Protein AF-A0A2A4JGF2-F1 (afdb_monomer_lite)

Sequence (158 aa):
MVFYFTSNVVSPAVTLFMGADKHENEDLIKWGWPEDVWFHVDKVSSAHVYLRLAPAGQVAFHKDKDVRKVRVAKRSNEIVNRLNKTKKESFPDLRIERETRDRLEREDKKKLLREKKDKEKEEEKRKKEEAELRSYSTLMKAENMSTNYDGNDSDDFM

Organism: Heliothis virescens (NCBI:txid7102)

InterPro domains:
  IPR008532 NFACT, RNA-binding domain [PF05670] (1-58)
  IPR039730 Jlp2/Ccd25 [PTHR13049] (56-158)

Radius of gyration: 35.4 Å; chains: 1; bounding box: 73×43×110 Å

Secondary structure (DSSP, 8-state):
-EEEEEE-SSSS-EEEEEESSHHHHHHHHHH--TTEEEEE-TT-TT-EEEEE--TT-----SSGGG-------S--HHHHHHHHHT-EEE---HHHHHHHHHHHHHHHHHHHHHHHHHHHHHHHHHHHHHHHHHTTTTT--GGG--------------

Foldseek 3Di:
DKKWWWAPPDPPIKIKMFDPFPVVVVLCVVLPDLQKDWDDDPPDNTDIMIIHDDPPDRDHDPDPVVDDDDDDPDDDVVRVVNRVVRIDDDDDPSVVVVVVVVVVVVVVVVVVVVVVVVVVVVVVVVVVVVVCVVVCPVVPDPVPDDDPCPDPPDDDDD

pLDDT: mean 75.07, std 11.94, range [42.94, 93.25]

Structure (mmCIF, N/CA/C/O backbone):
data_AF-A0A2A4JGF2-F1
#
_entry.id   AF-A0A2A4JGF2-F1
#
loop_
_atom_site.group_PDB
_atom_site.id
_atom_site.type_symbol
_atom_site.label_atom_id
_atom_site.label_alt_id
_atom_site.label_comp_id
_atom_site.label_asym_id
_atom_site.label_entity_id
_atom_site.label_seq_id
_atom_site.pdbx_PDB_ins_code
_atom_site.Cartn_x
_atom_site.Cartn_y
_atom_site.Cartn_z
_atom_site.occupancy
_atom_site.B_iso_or_equiv
_atom_site.auth_seq_id
_atom_site.auth_comp_id
_atom_site.auth_asym_id
_atom_site.auth_atom_id
_atom_site.pdbx_PDB_model_num
ATOM 1 N N . MET A 1 1 ? -1.358 11.077 8.283 1.00 80.75 1 MET A N 1
ATOM 2 C CA . MET A 1 1 ? -0.834 10.323 9.443 1.00 80.75 1 MET A CA 1
ATOM 3 C C . MET A 1 1 ? -1.362 8.899 9.409 1.00 80.75 1 MET A C 1
ATOM 5 O O . MET A 1 1 ? -2.573 8.699 9.333 1.00 80.75 1 MET A O 1
ATOM 9 N N . VAL A 1 2 ? -0.457 7.924 9.504 1.00 84.25 2 VAL A N 1
ATOM 10 C CA . VAL A 1 2 ? -0.773 6.490 9.481 1.00 84.25 2 VAL A CA 1
ATOM 11 C C . VAL A 1 2 ? -0.297 5.851 10.784 1.00 84.25 2 VAL A C 1
ATOM 13 O O . VAL A 1 2 ? 0.829 6.076 11.235 1.00 84.25 2 VAL A O 1
ATOM 16 N N . PHE A 1 3 ? -1.162 5.053 11.399 1.00 86.75 3 PHE A N 1
ATOM 17 C CA . PHE A 1 3 ? -0.837 4.262 12.578 1.00 86.75 3 PHE A CA 1
ATOM 18 C C . PHE A 1 3 ? -0.455 2.850 12.158 1.00 86.75 3 PHE A C 1
ATOM 20 O O . PHE A 1 3 ? -1.211 2.204 11.440 1.00 86.75 3 PHE A O 1
ATOM 27 N N . TYR A 1 4 ? 0.677 2.362 12.651 1.00 88.50 4 TYR A N 1
ATOM 28 C CA . TYR A 1 4 ? 1.157 0.999 12.464 1.00 88.50 4 TYR A CA 1
ATOM 29 C C . TYR A 1 4 ? 1.065 0.232 13.780 1.00 88.50 4 TYR A C 1
ATOM 31 O O . TYR A 1 4 ? 1.367 0.764 14.845 1.00 88.50 4 TYR A O 1
ATOM 39 N N . PHE A 1 5 ? 0.692 -1.038 13.708 1.00 89.06 5 PHE A N 1
ATOM 40 C CA . PHE A 1 5 ? 0.633 -1.961 14.832 1.00 89.06 5 PHE A CA 1
ATOM 41 C C . PHE A 1 5 ? 1.277 -3.277 14.413 1.00 89.06 5 PHE A C 1
ATOM 43 O O . PHE A 1 5 ? 1.064 -3.754 13.300 1.00 89.06 5 PHE A O 1
ATOM 50 N N . THR A 1 6 ? 2.035 -3.903 15.305 1.00 87.06 6 THR A N 1
ATOM 51 C CA . THR A 1 6 ? 2.585 -5.243 15.064 1.00 87.06 6 THR A CA 1
ATOM 52 C C . THR A 1 6 ? 1.854 -6.272 15.916 1.00 87.06 6 THR A C 1
ATOM 54 O O . THR A 1 6 ? 1.630 -6.070 17.114 1.00 87.06 6 THR A O 1
ATOM 57 N N . SER A 1 7 ? 1.450 -7.376 15.286 1.00 85.19 7 SER A N 1
ATOM 58 C CA . SER A 1 7 ? 0.780 -8.500 15.933 1.00 85.19 7 SER A CA 1
ATOM 59 C C . SER A 1 7 ? 1.668 -9.738 15.902 1.00 85.19 7 SER A C 1
ATOM 61 O O . SER A 1 7 ? 1.951 -10.286 14.838 1.00 85.19 7 SER A O 1
ATOM 63 N N . ASN A 1 8 ? 2.043 -10.216 17.090 1.00 83.88 8 ASN A N 1
ATOM 64 C CA . ASN A 1 8 ? 2.824 -11.444 17.283 1.00 83.88 8 ASN A CA 1
ATOM 65 C C . ASN A 1 8 ? 1.931 -12.680 17.519 1.00 83.88 8 ASN A C 1
ATOM 67 O O . ASN A 1 8 ? 2.407 -13.698 18.007 1.00 83.88 8 ASN A O 1
ATOM 71 N N . VAL A 1 9 ? 0.618 -12.580 17.269 1.00 80.12 9 VAL A N 1
ATOM 72 C CA . VAL A 1 9 ? -0.333 -13.691 17.492 1.00 80.12 9 VAL A CA 1
ATOM 73 C C . VAL A 1 9 ? -0.150 -14.802 16.456 1.00 80.12 9 VAL A C 1
ATOM 75 O O . VAL A 1 9 ? -0.391 -15.968 16.752 1.00 80.12 9 VAL A O 1
ATOM 78 N N . VAL A 1 10 ? 0.280 -14.435 15.251 1.00 75.44 10 VAL A N 1
ATOM 79 C CA . VAL A 1 10 ? 0.555 -15.349 14.141 1.00 75.44 10 VAL A CA 1
ATOM 80 C C . VAL A 1 10 ? 2.055 -15.292 13.854 1.00 75.44 10 VAL A C 1
ATOM 82 O O . VAL A 1 10 ? 2.667 -14.234 14.000 1.00 75.44 10 VAL A O 1
ATOM 85 N N . SER A 1 11 ? 2.646 -16.431 13.491 1.00 76.00 11 SER A N 1
ATOM 86 C CA . SER A 1 11 ? 4.025 -16.515 13.005 1.00 76.00 11 SER A CA 1
ATOM 87 C C . SER A 1 11 ? 3.995 -16.761 11.494 1.00 76.00 11 SER A C 1
ATOM 89 O O . SER A 1 11 ? 3.358 -17.733 11.080 1.00 76.00 11 SER A O 1
ATOM 91 N N . PRO A 1 12 ? 4.646 -15.929 10.663 1.00 81.75 12 PRO A N 1
ATOM 92 C CA . PRO A 1 12 ? 5.431 -14.738 11.012 1.00 81.75 12 PRO A CA 1
ATOM 93 C C . PRO A 1 12 ? 4.566 -13.562 11.500 1.00 81.75 12 PRO A C 1
ATOM 95 O O . PRO A 1 12 ? 3.388 -13.464 11.158 1.00 81.75 12 PRO A O 1
ATOM 98 N N . ALA A 1 13 ? 5.165 -12.670 12.300 1.00 83.50 13 ALA A N 1
ATOM 99 C CA . ALA A 1 13 ? 4.476 -11.503 12.852 1.00 83.50 13 ALA A CA 1
ATOM 100 C C . ALA A 1 13 ? 3.900 -10.617 11.738 1.00 83.50 13 ALA A C 1
ATOM 102 O O . ALA A 1 13 ? 4.549 -10.355 10.725 1.00 83.50 13 ALA A O 1
ATOM 103 N N . VAL A 1 14 ? 2.677 -10.139 11.949 1.00 84.19 14 VAL A N 1
ATOM 104 C CA . VAL A 1 14 ? 1.900 -9.415 10.940 1.00 84.19 14 VAL A CA 1
ATOM 105 C C . VAL A 1 14 ? 1.864 -7.931 11.279 1.00 84.19 14 VAL A C 1
ATOM 107 O O . VAL A 1 14 ? 1.731 -7.559 12.450 1.00 84.19 14 VAL A O 1
ATOM 110 N N . THR A 1 15 ? 1.946 -7.078 10.256 1.00 86.12 15 THR A N 1
ATOM 111 C CA . THR A 1 15 ? 1.814 -5.625 10.423 1.00 86.12 15 THR A CA 1
ATOM 112 C C . THR A 1 15 ? 0.409 -5.184 10.037 1.00 86.12 15 THR A C 1
ATOM 114 O O . THR A 1 15 ? -0.077 -5.487 8.951 1.00 86.12 15 THR A O 1
ATOM 117 N N . LEU A 1 16 ? -0.243 -4.463 10.938 1.00 87.44 16 LEU A N 1
ATOM 118 C CA . LEU A 1 16 ? -1.541 -3.833 10.740 1.00 87.44 16 LEU A CA 1
ATOM 119 C C . LEU A 1 16 ? -1.319 -2.330 10.620 1.00 87.44 16 LEU A C 1
ATOM 121 O O . LEU A 1 16 ? -0.499 -1.775 11.349 1.00 87.44 16 LEU A O 1
ATOM 125 N N . PHE A 1 17 ? -2.050 -1.654 9.748 1.00 87.50 17 PHE A N 1
ATOM 126 C CA . PHE A 1 17 ? -1.974 -0.203 9.640 1.00 87.50 17 PHE A CA 1
ATOM 127 C C . PHE A 1 17 ? -3.332 0.419 9.331 1.00 87.50 17 PHE A C 1
ATOM 129 O O . PHE A 1 17 ? -4.222 -0.233 8.793 1.00 87.50 17 PHE A O 1
ATOM 136 N N . MET A 1 18 ? -3.517 1.678 9.716 1.00 86.50 18 MET A N 1
ATOM 137 C CA . MET A 1 18 ? -4.740 2.440 9.452 1.00 86.50 18 MET A CA 1
ATOM 138 C C . MET A 1 18 ? -4.429 3.926 9.298 1.00 86.50 18 MET A C 1
ATOM 140 O O . MET A 1 18 ? -3.547 4.450 9.983 1.00 86.50 18 MET A O 1
ATOM 144 N N . GLY A 1 19 ? -5.154 4.607 8.414 1.00 84.69 19 GLY A N 1
ATOM 145 C CA . GLY A 1 19 ? -5.089 6.058 8.292 1.00 84.69 19 GLY A CA 1
ATOM 146 C C . GLY A 1 19 ? -5.823 6.737 9.445 1.00 84.69 19 GLY A C 1
ATOM 147 O O . GLY A 1 19 ? -6.807 6.217 9.971 1.00 84.69 19 GLY A O 1
ATOM 148 N N . ALA A 1 20 ? -5.335 7.908 9.849 1.00 82.06 20 ALA A N 1
ATOM 149 C CA . ALA A 1 20 ? -5.989 8.720 10.872 1.00 82.06 20 ALA A CA 1
ATOM 150 C C . ALA A 1 20 ? -7.319 9.332 10.393 1.00 82.06 20 ALA A C 1
ATOM 152 O O . ALA A 1 20 ? -8.194 9.594 11.215 1.00 82.06 20 ALA A O 1
ATOM 153 N N . ASP A 1 21 ? -7.468 9.554 9.084 1.00 81.81 21 ASP A N 1
ATOM 154 C CA . ASP A 1 21 ? -8.652 10.157 8.469 1.00 81.81 21 ASP A CA 1
ATOM 155 C C . ASP A 1 21 ? -8.932 9.558 7.074 1.00 81.81 21 ASP A C 1
ATOM 157 O O . ASP A 1 21 ? -8.117 8.817 6.517 1.00 81.81 21 ASP A O 1
ATOM 161 N N . LYS A 1 22 ? -10.093 9.889 6.497 1.00 79.31 22 LYS A N 1
ATOM 162 C CA . LYS A 1 22 ? -10.548 9.451 5.173 1.00 79.31 22 LYS A CA 1
ATOM 163 C C . LYS A 1 22 ? -9.526 9.736 4.066 1.00 79.31 22 LYS A C 1
ATOM 165 O O . LYS A 1 22 ? -9.300 8.855 3.246 1.00 79.31 22 LYS A O 1
ATOM 170 N N . HIS A 1 23 ? -8.900 10.913 4.055 1.00 79.50 23 HIS A N 1
ATOM 171 C CA . HIS A 1 23 ? -7.917 11.292 3.028 1.00 79.50 23 HIS A CA 1
ATOM 172 C C . HIS A 1 23 ? -6.718 10.332 2.997 1.00 79.50 23 HIS A C 1
ATOM 174 O O . HIS A 1 23 ? -6.342 9.817 1.950 1.00 79.50 23 HIS A O 1
ATOM 180 N N . GLU A 1 24 ? -6.186 10.004 4.174 1.00 78.50 24 GLU A N 1
ATOM 181 C CA . GLU A 1 24 ? -5.085 9.048 4.324 1.00 78.50 24 GLU A CA 1
ATOM 182 C C . GLU A 1 24 ? -5.518 7.638 3.920 1.00 78.50 24 GLU A C 1
ATOM 184 O O . GLU A 1 24 ? -4.758 6.900 3.302 1.00 78.50 24 GLU A O 1
ATOM 189 N N . ASN A 1 25 ? -6.758 7.255 4.240 1.00 78.94 25 ASN A N 1
ATOM 190 C CA . ASN A 1 25 ? -7.304 5.968 3.821 1.00 78.94 25 ASN A CA 1
ATOM 191 C C . ASN A 1 25 ? -7.446 5.872 2.296 1.00 78.94 25 ASN A C 1
ATOM 193 O O . ASN A 1 25 ? -7.192 4.802 1.749 1.00 78.94 25 ASN A O 1
ATOM 197 N N . GLU A 1 26 ? -7.812 6.956 1.608 1.00 77.62 26 GLU A N 1
ATOM 198 C CA . GLU A 1 26 ? -7.852 7.002 0.141 1.00 77.62 26 GLU A CA 1
ATOM 199 C C . GLU A 1 26 ? -6.450 6.858 -0.466 1.00 77.62 26 GLU A C 1
ATOM 201 O O . GLU A 1 26 ? -6.269 6.082 -1.409 1.00 77.62 26 GLU A O 1
ATOM 206 N N . ASP A 1 27 ? -5.444 7.523 0.107 1.00 77.44 27 ASP A N 1
ATOM 207 C CA . ASP A 1 27 ? -4.051 7.362 -0.317 1.00 77.44 27 ASP A CA 1
ATOM 208 C C . ASP A 1 27 ? -3.531 5.940 -0.058 1.00 77.44 27 ASP A C 1
ATOM 210 O O . ASP A 1 27 ? -2.870 5.360 -0.921 1.00 77.44 27 ASP A O 1
ATOM 214 N N . LEU A 1 28 ? -3.885 5.321 1.071 1.00 78.19 28 LEU A N 1
ATOM 215 C CA . LEU A 1 28 ? -3.540 3.926 1.360 1.00 78.19 28 LEU A CA 1
ATOM 216 C C . LEU A 1 28 ? -4.196 2.941 0.383 1.00 78.19 28 LEU A C 1
ATOM 218 O O . LEU A 1 28 ? -3.576 1.940 0.043 1.00 78.19 28 LEU A O 1
ATOM 222 N N . ILE A 1 29 ? -5.406 3.216 -0.111 1.00 76.50 29 ILE A N 1
ATOM 223 C CA . ILE A 1 29 ? -6.050 2.391 -1.151 1.00 76.50 29 ILE A CA 1
ATOM 224 C C . ILE A 1 29 ? -5.357 2.597 -2.498 1.00 76.50 29 ILE A C 1
ATOM 226 O O . ILE A 1 29 ? -5.095 1.641 -3.225 1.00 76.50 29 ILE A O 1
ATOM 230 N N . LYS A 1 30 ? -5.045 3.848 -2.840 1.00 73.69 30 LYS A N 1
ATOM 231 C CA . LYS A 1 30 ? -4.440 4.207 -4.126 1.00 73.69 30 LYS A CA 1
ATOM 232 C C . LYS A 1 30 ? -3.012 3.686 -4.271 1.00 73.69 30 LYS A C 1
ATOM 234 O O . LYS A 1 30 ? -2.603 3.299 -5.370 1.00 73.69 30 LYS A O 1
ATOM 239 N N . TRP A 1 31 ? -2.253 3.717 -3.180 1.00 72.81 31 TRP A N 1
ATOM 240 C CA . TRP A 1 31 ? -0.830 3.377 -3.123 1.00 72.81 31 TRP A CA 1
ATOM 241 C C . TRP A 1 31 ? -0.550 2.059 -2.379 1.00 72.81 31 TRP A C 1
ATOM 243 O O . TRP A 1 31 ? 0.613 1.690 -2.206 1.00 72.81 31 TRP A O 1
ATOM 253 N N . GLY A 1 32 ? -1.599 1.351 -1.955 1.00 70.38 32 GLY A N 1
ATOM 254 C CA . GLY A 1 32 ? -1.522 0.060 -1.277 1.00 70.38 32 GLY A CA 1
ATOM 255 C C . GLY A 1 32 ? -0.966 -1.047 -2.165 1.00 70.38 32 GLY A C 1
ATOM 256 O O . GLY A 1 32 ? -0.981 -0.961 -3.396 1.00 70.38 32 GLY A O 1
ATOM 257 N N . TRP A 1 33 ? -0.442 -2.093 -1.532 1.00 70.00 33 TRP A N 1
ATOM 258 C CA . TRP A 1 33 ? 0.090 -3.244 -2.252 1.00 70.00 33 TRP A CA 1
ATOM 259 C C . TRP A 1 33 ? -1.054 -4.212 -2.570 1.00 70.00 33 TRP A C 1
ATOM 261 O O . TRP A 1 33 ? -1.972 -4.350 -1.762 1.00 70.00 33 TRP A O 1
ATOM 271 N N . PRO A 1 34 ? -1.004 -4.941 -3.699 1.00 68.62 34 PRO A N 1
ATOM 272 C CA . PRO A 1 34 ? -2.014 -5.957 -4.013 1.00 68.62 34 PRO A CA 1
ATOM 273 C C . PRO A 1 34 ? -2.043 -7.118 -3.000 1.00 68.62 34 PRO A C 1
ATOM 275 O O . PRO A 1 34 ? -2.998 -7.887 -2.975 1.00 68.62 34 PRO A O 1
ATOM 278 N N . GLU A 1 35 ? -0.999 -7.250 -2.179 1.00 71.31 35 GLU A N 1
ATOM 279 C CA . GLU A 1 35 ? -0.871 -8.240 -1.104 1.00 71.31 35 GLU A CA 1
ATOM 280 C C . GLU A 1 35 ? -1.570 -7.816 0.198 1.00 71.31 35 GLU A C 1
ATOM 282 O O . GLU A 1 35 ? -1.758 -8.641 1.094 1.00 71.31 35 GLU A O 1
ATOM 287 N N . ASP A 1 36 ? -1.944 -6.539 0.326 1.00 74.88 36 ASP A N 1
ATOM 288 C CA . ASP A 1 36 ? -2.530 -6.013 1.552 1.00 74.88 36 ASP A CA 1
ATOM 289 C C . ASP A 1 36 ? -4.010 -6.411 1.654 1.00 74.88 36 ASP A C 1
ATOM 291 O O . ASP A 1 36 ? -4.822 -6.157 0.761 1.00 74.88 36 ASP A O 1
ATOM 295 N N . VAL A 1 37 ? -4.387 -7.005 2.786 1.00 76.25 37 VAL A N 1
ATOM 296 C CA . VAL A 1 37 ? -5.785 -7.335 3.079 1.00 76.25 37 VAL A CA 1
ATOM 297 C C . VAL A 1 37 ? -6.449 -6.129 3.731 1.00 76.25 37 VAL A C 1
ATOM 299 O O . VAL A 1 37 ? -5.992 -5.639 4.765 1.00 76.25 37 VAL A O 1
ATOM 302 N N . TRP A 1 38 ? -7.550 -5.663 3.145 1.00 80.38 38 TRP A N 1
ATOM 303 C CA . TRP A 1 38 ? -8.314 -4.524 3.646 1.00 80.38 38 TRP A CA 1
ATOM 304 C C . TRP A 1 38 ? -9.565 -4.962 4.417 1.00 80.38 38 TRP A C 1
ATOM 306 O O . TRP A 1 38 ? -10.341 -5.806 3.969 1.00 80.38 38 TRP A O 1
ATOM 316 N N . PHE A 1 39 ? -9.773 -4.345 5.578 1.00 80.25 39 PHE A N 1
ATOM 317 C CA . PHE A 1 39 ? -10.918 -4.539 6.454 1.00 80.25 39 PHE A CA 1
ATOM 318 C C . PHE A 1 39 ? -11.657 -3.221 6.668 1.00 80.25 39 PHE A C 1
ATOM 320 O O . PHE A 1 39 ? -11.056 -2.160 6.851 1.00 80.25 39 PHE A O 1
ATOM 327 N N . HIS A 1 40 ? -12.982 -3.317 6.725 1.00 81.25 40 HIS A N 1
ATOM 328 C CA . HIS A 1 40 ? -13.874 -2.194 6.975 1.00 81.25 40 HIS A CA 1
ATOM 329 C C . HIS A 1 40 ? -14.978 -2.597 7.950 1.00 81.25 40 HIS A C 1
ATOM 331 O O . HIS A 1 40 ? -15.505 -3.713 7.892 1.00 81.25 40 HIS A O 1
ATOM 337 N N . VAL A 1 41 ? -15.342 -1.677 8.841 1.00 76.81 41 VAL A N 1
ATOM 338 C CA . VAL A 1 41 ? -16.470 -1.861 9.757 1.00 76.81 41 VAL A CA 1
ATOM 339 C C . VAL A 1 41 ? -17.766 -1.498 9.044 1.00 76.81 41 VAL A C 1
ATOM 341 O O . VAL A 1 41 ? -17.955 -0.362 8.626 1.00 76.81 41 VAL A O 1
ATOM 344 N N . ASP A 1 42 ? -18.691 -2.453 8.943 1.00 73.00 42 ASP A N 1
ATOM 345 C CA . ASP A 1 42 ? -20.002 -2.213 8.336 1.00 73.00 42 ASP A CA 1
ATOM 346 C C . ASP A 1 42 ? -20.696 -0.979 8.950 1.00 73.00 42 ASP A C 1
ATOM 348 O O . ASP A 1 42 ? -20.752 -0.828 10.173 1.00 73.00 42 ASP A O 1
ATOM 352 N N . LYS A 1 43 ? -21.236 -0.110 8.086 1.00 73.62 43 LYS A N 1
ATOM 353 C CA . LYS A 1 43 ? -21.955 1.134 8.432 1.00 73.62 43 LYS A CA 1
ATOM 354 C C . LYS A 1 43 ? -21.136 2.246 9.110 1.00 73.62 43 LYS A C 1
ATOM 356 O O . LYS A 1 43 ? -21.741 3.204 9.589 1.00 73.62 43 LYS A O 1
ATOM 361 N N . VAL A 1 44 ? -19.800 2.176 9.132 1.00 72.75 44 VAL A N 1
ATOM 362 C CA . VAL A 1 44 ? -18.941 3.257 9.658 1.00 72.75 44 VAL A CA 1
ATOM 363 C C . VAL A 1 44 ? -17.910 3.679 8.612 1.00 72.75 44 VAL A C 1
ATOM 365 O O . VAL A 1 44 ? -16.970 2.948 8.337 1.00 72.75 44 VAL A O 1
ATOM 368 N N . SER A 1 45 ? -18.046 4.892 8.074 1.00 65.44 45 SER A N 1
ATOM 369 C CA . SER A 1 45 ? -17.289 5.369 6.903 1.00 65.44 45 SER A CA 1
ATOM 370 C C . SER A 1 45 ? -15.800 5.665 7.126 1.00 65.44 45 SER A C 1
ATOM 372 O O . SER A 1 45 ? -15.100 5.950 6.161 1.00 65.44 45 SER A O 1
ATOM 374 N N . SER A 1 46 ? -15.311 5.680 8.369 1.00 64.00 46 SER A N 1
ATOM 375 C CA . SER A 1 46 ? -13.931 6.081 8.698 1.00 64.00 46 SER A CA 1
ATOM 376 C C . SER A 1 46 ? -13.055 4.944 9.229 1.00 64.00 46 SER A C 1
ATOM 378 O O . SER A 1 46 ? -11.841 5.102 9.335 1.00 64.00 46 SER A O 1
ATOM 380 N N . ALA A 1 47 ? -13.637 3.785 9.542 1.00 75.50 47 ALA A N 1
ATOM 381 C CA . ALA A 1 47 ? -12.925 2.690 10.193 1.00 75.50 47 ALA A CA 1
ATOM 382 C C . ALA A 1 47 ? -12.366 1.696 9.162 1.00 75.50 47 ALA A C 1
ATOM 384 O O . ALA A 1 47 ? -12.955 0.641 8.914 1.00 75.50 47 ALA A O 1
ATOM 385 N N . HIS A 1 48 ? -11.220 2.047 8.574 1.00 80.81 48 HIS A N 1
ATOM 386 C CA . HIS A 1 48 ? -10.463 1.196 7.653 1.00 80.81 48 HIS A CA 1
ATOM 387 C C . HIS A 1 48 ? -9.216 0.655 8.354 1.00 80.81 48 HIS A C 1
ATOM 389 O O . HIS A 1 48 ? -8.482 1.407 8.993 1.00 80.81 48 HIS A O 1
ATOM 395 N N . VAL A 1 49 ? -8.964 -0.646 8.226 1.00 83.69 49 VAL A N 1
ATOM 396 C CA . VAL A 1 49 ? -7.752 -1.292 8.742 1.00 83.69 49 VAL A CA 1
ATOM 397 C C . VAL A 1 49 ? -7.161 -2.152 7.642 1.00 83.69 49 VAL A C 1
ATOM 399 O O . VAL A 1 49 ? -7.875 -2.905 6.990 1.00 83.69 49 VAL A O 1
ATOM 402 N N . TYR A 1 50 ? -5.857 -2.061 7.451 1.00 83.88 50 TYR A N 1
ATOM 403 C CA . TYR A 1 50 ? -5.112 -2.829 6.469 1.00 83.88 50 TYR A CA 1
ATOM 404 C C . TYR A 1 50 ? -4.161 -3.783 7.178 1.00 83.88 50 TYR A C 1
ATOM 406 O O . TYR A 1 50 ? -3.653 -3.492 8.264 1.00 83.88 50 TYR A O 1
ATOM 414 N N . LEU A 1 51 ? -3.924 -4.932 6.564 1.00 83.56 51 LEU A N 1
ATOM 415 C CA . LEU A 1 51 ? -3.070 -5.984 7.083 1.00 83.56 51 LEU A CA 1
ATOM 416 C C . LEU A 1 51 ? -2.080 -6.382 5.996 1.00 83.56 51 LEU A C 1
ATOM 418 O O . LEU A 1 51 ? -2.482 -6.866 4.941 1.00 83.56 51 LEU A O 1
ATOM 422 N N . ARG A 1 52 ? -0.789 -6.205 6.280 1.00 80.12 52 ARG A N 1
ATOM 423 C CA . ARG A 1 52 ? 0.300 -6.646 5.412 1.00 80.12 52 ARG A CA 1
ATOM 424 C C . ARG A 1 52 ? 0.824 -7.989 5.889 1.00 80.12 52 ARG A C 1
ATOM 426 O O . ARG A 1 52 ? 1.364 -8.095 6.996 1.00 80.12 52 ARG A O 1
ATOM 433 N N . LEU A 1 53 ? 0.648 -9.003 5.050 1.00 74.50 53 LEU A N 1
ATOM 434 C CA . LEU A 1 53 ? 1.212 -10.332 5.259 1.00 74.50 53 LEU A CA 1
ATOM 435 C C . LEU A 1 53 ? 2.683 -10.347 4.822 1.00 74.50 53 LEU A C 1
ATOM 437 O O . LEU A 1 53 ? 3.086 -9.632 3.911 1.00 74.50 53 LEU A O 1
ATOM 441 N N . ALA A 1 54 ? 3.496 -11.155 5.497 1.00 67.50 54 ALA A N 1
ATOM 442 C CA . ALA A 1 54 ? 4.852 -11.463 5.048 1.00 67.50 54 ALA A CA 1
ATOM 443 C C . ALA A 1 54 ? 4.796 -12.286 3.736 1.00 67.50 54 ALA A C 1
ATOM 445 O O . ALA A 1 54 ? 3.792 -12.965 3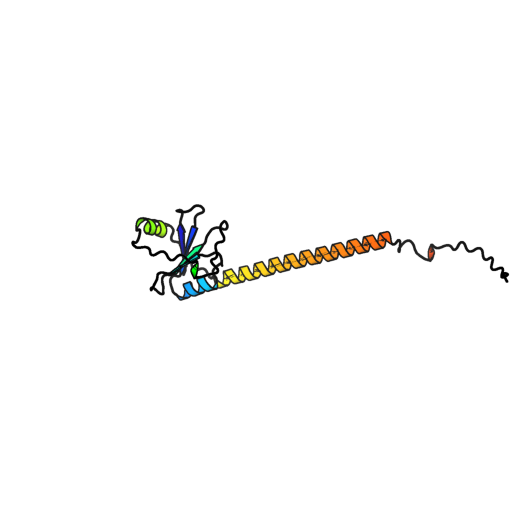.510 1.00 67.50 54 ALA A O 1
ATOM 446 N N . PRO A 1 55 ? 5.862 -12.307 2.909 1.00 61.78 55 PRO A N 1
ATOM 447 C CA . PRO A 1 55 ? 5.861 -12.828 1.526 1.00 61.78 55 PRO A CA 1
ATOM 448 C C . PRO A 1 55 ? 5.480 -14.313 1.329 1.00 61.78 55 PRO A C 1
ATOM 450 O O . PRO A 1 55 ? 5.479 -14.803 0.205 1.00 61.78 55 PRO A O 1
ATOM 453 N N . ALA A 1 56 ? 5.147 -15.055 2.388 1.00 50.88 56 ALA A N 1
ATOM 454 C CA . ALA A 1 56 ? 4.866 -16.489 2.350 1.00 50.88 56 ALA A CA 1
ATOM 455 C C . ALA A 1 56 ? 3.402 -16.870 2.029 1.00 50.88 56 ALA A C 1
ATOM 457 O O . ALA A 1 56 ? 3.033 -18.030 2.200 1.00 50.88 56 ALA A O 1
ATOM 458 N N . GLY A 1 57 ? 2.545 -15.955 1.568 1.00 50.62 57 GLY A N 1
ATOM 459 C CA . GLY A 1 57 ? 1.158 -16.323 1.264 1.00 50.62 57 GLY A CA 1
ATOM 460 C C . GLY A 1 57 ? 0.388 -15.277 0.480 1.00 5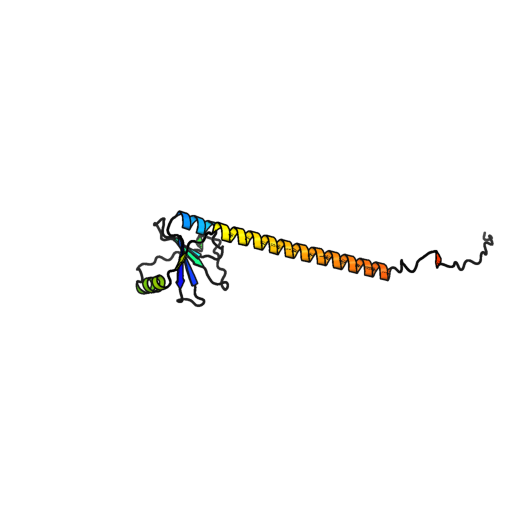0.62 57 GLY A C 1
ATOM 461 O O . GLY A 1 57 ? -0.372 -14.505 1.055 1.00 50.62 57 GLY A O 1
ATOM 462 N N . GLN A 1 58 ? 0.550 -15.290 -0.841 1.00 46.28 58 GLN A N 1
ATOM 463 C CA . GLN A 1 58 ? -0.322 -14.568 -1.760 1.00 46.28 58 GLN A CA 1
ATOM 464 C C . GLN A 1 58 ? -1.742 -15.151 -1.680 1.00 46.28 58 GLN A C 1
ATOM 466 O O . GLN A 1 58 ? -1.986 -16.278 -2.102 1.00 46.28 58 GLN A O 1
ATOM 471 N N . VAL A 1 59 ? -2.695 -14.377 -1.162 1.00 54.78 59 VAL A N 1
ATOM 472 C CA . VAL A 1 59 ? -4.132 -14.671 -1.266 1.00 54.78 59 VAL A CA 1
ATOM 473 C C . VAL A 1 59 ? -4.866 -13.383 -1.616 1.00 54.78 59 VAL A C 1
ATOM 475 O O . VAL A 1 59 ? -5.315 -12.643 -0.749 1.00 54.78 59 VAL A O 1
ATOM 478 N N . ALA A 1 60 ? -4.968 -13.114 -2.918 1.00 48.38 60 ALA A N 1
ATOM 479 C CA . ALA A 1 60 ? -5.834 -12.072 -3.455 1.00 48.38 60 ALA A CA 1
ATOM 480 C C . ALA A 1 60 ? -7.139 -12.715 -3.946 1.00 48.38 60 ALA A C 1
ATOM 482 O O . ALA A 1 60 ? -7.125 -13.602 -4.802 1.00 48.38 60 ALA A O 1
ATOM 483 N N . PHE A 1 61 ? -8.280 -12.273 -3.413 1.00 48.56 61 PHE A N 1
ATOM 484 C CA . PHE A 1 61 ? -9.593 -12.709 -3.887 1.00 48.56 61 PHE A CA 1
ATOM 485 C C . PHE A 1 61 ? -10.017 -11.825 -5.063 1.00 48.56 61 PHE A C 1
ATOM 487 O O . PHE A 1 61 ? -10.342 -10.657 -4.887 1.00 48.56 61 PHE A O 1
ATOM 494 N N . HIS A 1 62 ? -10.029 -12.381 -6.277 1.00 53.47 62 HIS A N 1
ATOM 495 C CA . HIS A 1 62 ? -10.516 -11.672 -7.469 1.00 53.47 62 HIS A CA 1
ATOM 496 C C . HIS A 1 62 ? -12.036 -11.398 -7.386 1.00 53.47 62 HIS A C 1
ATOM 498 O O . HIS A 1 62 ? -12.538 -10.439 -7.974 1.00 53.47 62 HIS A O 1
ATOM 504 N N . LYS A 1 63 ? -12.803 -12.232 -6.673 1.00 66.38 63 LYS A N 1
ATOM 505 C CA . LYS A 1 63 ? -14.266 -12.130 -6.589 1.00 66.38 63 LYS A CA 1
ATOM 506 C C . LYS A 1 63 ? -14.698 -11.683 -5.196 1.00 66.38 63 LYS A C 1
ATOM 508 O O . LYS A 1 63 ? -14.422 -12.363 -4.215 1.00 66.38 63 LYS A O 1
ATOM 513 N N . ASP A 1 64 ? -15.487 -10.610 -5.134 1.00 61.38 64 ASP A N 1
ATOM 514 C CA . ASP A 1 64 ? -16.055 -10.084 -3.879 1.00 61.38 64 ASP A CA 1
ATOM 515 C C . ASP A 1 64 ? -16.927 -11.118 -3.139 1.00 61.38 64 ASP A C 1
ATOM 517 O O . ASP A 1 64 ? -16.992 -11.144 -1.914 1.00 61.38 64 ASP A O 1
ATOM 521 N N . LYS A 1 65 ? -17.543 -12.050 -3.881 1.00 66.81 65 LYS A N 1
ATOM 522 C CA . LYS A 1 65 ? -18.343 -13.151 -3.317 1.00 66.81 65 LYS A CA 1
ATOM 523 C C . LYS A 1 65 ? -17.530 -14.132 -2.467 1.00 66.81 65 LYS A C 1
ATOM 525 O O . LYS A 1 65 ? -18.108 -14.782 -1.600 1.00 66.81 65 LYS A O 1
ATOM 530 N N . ASP A 1 66 ? -16.222 -14.218 -2.697 1.00 61.91 66 ASP A N 1
ATOM 531 C CA . ASP A 1 66 ? -15.328 -15.115 -1.960 1.00 61.91 66 ASP A CA 1
ATOM 532 C C . ASP A 1 66 ? -14.771 -14.440 -0.689 1.00 61.91 66 ASP A C 1
ATOM 534 O O . ASP A 1 66 ? -14.119 -15.083 0.138 1.00 61.91 66 ASP A O 1
ATOM 538 N N . VAL A 1 67 ? -15.074 -13.149 -0.485 1.00 60.81 67 VAL A N 1
ATOM 539 C CA . VAL A 1 67 ? -14.683 -12.395 0.708 1.00 60.81 67 VAL A CA 1
ATOM 540 C C . VAL A 1 67 ? -15.547 -12.826 1.893 1.00 60.81 67 VAL A C 1
ATOM 542 O O . VAL A 1 67 ? -16.735 -12.509 2.004 1.00 60.81 67 VAL A O 1
ATOM 545 N N . ARG A 1 68 ? -14.928 -13.533 2.840 1.00 63.41 68 ARG A N 1
ATOM 546 C CA . ARG A 1 68 ? -15.562 -13.904 4.109 1.00 63.41 68 ARG A CA 1
ATOM 547 C C . ARG A 1 68 ? -15.737 -12.676 5.003 1.00 63.41 68 ARG A C 1
ATOM 549 O O . ARG A 1 68 ? -14.772 -12.150 5.549 1.00 63.41 68 ARG A O 1
ATOM 556 N N . LYS A 1 69 ? -16.987 -12.262 5.218 1.00 66.50 69 LYS A N 1
ATOM 557 C CA . LYS A 1 69 ? -17.347 -11.202 6.173 1.00 66.50 69 LYS A CA 1
ATOM 558 C C . LYS A 1 69 ? -17.580 -11.820 7.551 1.00 66.50 69 LYS A C 1
ATOM 560 O O . LYS A 1 69 ? -18.512 -12.598 7.733 1.00 66.50 69 LYS A O 1
ATOM 565 N N . VAL A 1 70 ? -16.737 -11.481 8.526 1.00 68.06 70 VAL A N 1
ATOM 566 C CA . VAL A 1 70 ? -16.871 -11.951 9.915 1.00 68.06 70 VAL A CA 1
ATOM 567 C C . VAL A 1 70 ? -17.352 -10.799 10.789 1.00 68.06 70 VAL A C 1
ATOM 569 O O . VAL A 1 70 ? -16.691 -9.768 10.891 1.00 68.06 70 VAL A O 1
ATOM 572 N N . ARG A 1 71 ? -18.503 -10.970 11.447 1.00 67.88 71 ARG A N 1
ATOM 573 C CA . ARG A 1 71 ? -19.017 -10.000 12.420 1.00 67.88 71 ARG A CA 1
ATOM 574 C C . ARG A 1 71 ? -18.451 -10.317 13.800 1.00 67.88 71 ARG A C 1
ATOM 576 O O . ARG A 1 71 ? -18.799 -11.327 14.404 1.00 67.88 71 ARG A O 1
ATOM 583 N N . VAL A 1 72 ? -17.604 -9.436 14.319 1.00 69.75 72 VAL A N 1
ATOM 584 C CA . VAL A 1 72 ? -17.080 -9.556 15.684 1.00 69.75 72 VAL A CA 1
ATOM 585 C C . VAL A 1 72 ? -18.141 -9.052 16.667 1.00 69.75 72 VAL A C 1
ATOM 587 O O . VAL A 1 72 ? -18.514 -7.883 16.636 1.00 69.75 72 VAL A O 1
ATOM 590 N N . ALA A 1 73 ? -18.657 -9.934 17.528 1.00 71.88 73 ALA A N 1
ATOM 591 C CA . ALA A 1 73 ? -19.761 -9.609 18.439 1.00 71.88 73 ALA A CA 1
ATOM 592 C C . ALA A 1 73 ? -19.336 -8.771 19.658 1.00 71.88 73 ALA A C 1
ATOM 594 O O . ALA A 1 73 ? -20.124 -7.975 20.163 1.00 71.88 73 ALA A O 1
ATOM 595 N N . LYS A 1 74 ? -18.106 -8.961 20.155 1.00 80.12 74 LYS A N 1
ATOM 596 C CA . LYS A 1 74 ? -17.581 -8.276 21.345 1.00 80.12 74 LYS A CA 1
ATOM 597 C C . LYS A 1 74 ? -16.138 -7.837 21.130 1.00 80.12 74 LYS A C 1
ATOM 599 O O . LYS A 1 74 ? -15.337 -8.566 20.550 1.00 80.12 74 LYS A O 1
ATOM 604 N N . ARG A 1 75 ? -15.801 -6.658 21.653 1.00 78.50 75 ARG A N 1
ATOM 605 C CA . ARG A 1 75 ? -14.424 -6.156 21.711 1.00 78.50 75 ARG A CA 1
ATOM 606 C C . ARG A 1 75 ? -13.622 -6.987 22.713 1.00 78.50 75 ARG A C 1
ATOM 608 O O . ARG A 1 75 ? -13.999 -7.068 23.878 1.00 78.50 75 ARG A O 1
ATOM 615 N N . SER A 1 76 ? -12.499 -7.556 22.280 1.00 84.50 76 SER A N 1
ATOM 616 C CA . SER A 1 76 ? -11.534 -8.175 23.194 1.00 84.50 76 SER A CA 1
ATOM 617 C C . SER A 1 76 ? -10.528 -7.131 23.677 1.00 84.50 76 SER A C 1
ATOM 619 O O . SER A 1 76 ? -9.664 -6.683 22.920 1.00 84.50 76 SER A O 1
ATOM 621 N N . ASN A 1 77 ? -10.654 -6.716 24.938 1.00 83.62 77 ASN A N 1
ATOM 622 C CA . ASN A 1 77 ? -9.810 -5.664 25.512 1.00 83.62 77 ASN A CA 1
ATOM 623 C C . ASN A 1 77 ? -8.345 -6.093 25.654 1.00 83.62 77 ASN A C 1
ATOM 625 O O . ASN A 1 77 ? -7.456 -5.272 25.455 1.00 83.62 77 ASN A O 1
ATOM 629 N N . GLU A 1 78 ? -8.072 -7.369 25.928 1.00 85.56 78 GLU A N 1
ATOM 630 C CA . GLU A 1 78 ? -6.702 -7.888 26.032 1.00 85.56 78 GLU A CA 1
ATOM 631 C C . GLU A 1 78 ? -5.928 -7.740 24.719 1.00 85.56 78 GLU A C 1
ATOM 633 O O . GLU A 1 78 ? -4.768 -7.320 24.715 1.00 85.56 78 GLU A O 1
ATOM 638 N N . ILE A 1 79 ? -6.589 -8.039 23.596 1.00 84.00 79 ILE A N 1
ATOM 639 C CA . ILE A 1 79 ? -6.003 -7.919 22.258 1.00 84.00 79 ILE A CA 1
ATOM 640 C C . ILE A 1 79 ? -5.743 -6.449 21.938 1.00 84.00 79 ILE A C 1
ATOM 642 O O . ILE A 1 79 ? -4.651 -6.098 21.495 1.00 84.00 79 ILE A O 1
ATOM 646 N N . VAL A 1 80 ? -6.711 -5.574 22.221 1.00 84.44 80 VAL A N 1
ATOM 647 C CA . VAL A 1 80 ? -6.563 -4.136 21.961 1.00 84.44 80 VAL A CA 1
ATOM 648 C C . VAL A 1 80 ? -5.453 -3.526 22.818 1.00 84.44 80 VAL A C 1
ATOM 650 O O . VAL A 1 80 ? -4.633 -2.771 22.307 1.00 84.44 80 VAL A O 1
ATOM 653 N N . ASN A 1 81 ? -5.358 -3.899 24.094 1.00 87.25 81 ASN A N 1
ATOM 654 C CA . ASN A 1 81 ? -4.300 -3.415 24.978 1.00 87.25 81 ASN A CA 1
ATOM 655 C C . ASN A 1 81 ? -2.915 -3.893 24.529 1.00 87.25 81 ASN A C 1
ATOM 657 O O . ASN A 1 81 ? -1.947 -3.144 24.631 1.00 87.25 81 ASN A O 1
ATOM 661 N N . ARG A 1 82 ? -2.806 -5.120 24.005 1.00 85.56 82 ARG A N 1
ATOM 662 C CA . ARG A 1 82 ? -1.556 -5.634 23.432 1.00 85.56 82 ARG A CA 1
ATOM 663 C C . ARG A 1 82 ? -1.162 -4.880 22.165 1.00 85.56 82 ARG A C 1
ATOM 665 O O . ARG A 1 82 ? -0.000 -4.516 22.033 1.00 85.56 82 ARG A O 1
ATOM 672 N N . LEU A 1 83 ? -2.116 -4.621 21.272 1.00 84.94 83 LEU A N 1
ATOM 673 C CA . LEU A 1 83 ? -1.874 -3.876 20.034 1.00 84.94 83 LEU A CA 1
ATOM 674 C C . LEU A 1 83 ? -1.496 -2.422 20.313 1.00 84.94 83 LEU A C 1
ATOM 676 O O . LEU A 1 83 ? -0.549 -1.913 19.732 1.00 84.94 83 LEU A O 1
ATOM 680 N N . ASN A 1 84 ? -2.158 -1.764 21.263 1.00 87.69 84 ASN A N 1
ATOM 681 C CA . ASN A 1 84 ? -1.827 -0.383 21.610 1.00 87.69 84 ASN A CA 1
ATOM 682 C C . ASN A 1 84 ? -0.388 -0.224 22.126 1.00 87.69 84 ASN A C 1
ATOM 684 O O . ASN A 1 84 ? 0.200 0.835 21.933 1.00 87.69 84 ASN A O 1
ATOM 688 N N . LYS A 1 85 ? 0.214 -1.270 22.714 1.00 88.06 85 LYS A N 1
ATOM 689 C CA . LYS A 1 85 ? 1.638 -1.262 23.099 1.00 88.06 85 LYS A CA 1
ATOM 690 C C . LYS A 1 85 ? 2.587 -1.264 21.900 1.00 88.06 85 LYS A C 1
ATOM 692 O O . LYS A 1 85 ? 3.719 -0.819 22.036 1.00 88.06 85 LYS A O 1
ATOM 697 N N . THR A 1 86 ? 2.155 -1.780 20.750 1.00 87.44 86 THR A N 1
ATOM 698 C CA . THR A 1 86 ? 2.957 -1.834 19.519 1.00 87.44 86 THR A CA 1
ATOM 699 C C . THR A 1 86 ? 2.607 -0.724 18.532 1.00 87.44 86 THR A C 1
ATOM 701 O O . THR A 1 86 ? 3.130 -0.718 17.416 1.00 87.44 86 THR A O 1
ATOM 704 N N . LYS A 1 87 ? 1.753 0.224 18.942 1.00 88.12 87 LYS A N 1
ATOM 705 C CA . LYS A 1 87 ? 1.370 1.381 18.138 1.00 88.12 87 LYS A CA 1
ATOM 706 C C . LYS A 1 87 ? 2.607 2.219 17.814 1.00 88.12 87 LYS A C 1
ATOM 708 O O . LYS A 1 87 ? 3.293 2.705 18.710 1.00 88.12 87 LYS A O 1
ATOM 713 N N . LYS A 1 88 ? 2.853 2.423 16.527 1.00 86.12 88 LYS A N 1
ATOM 714 C CA . LYS A 1 88 ? 3.824 3.374 15.992 1.00 86.12 88 LYS A CA 1
ATOM 715 C C . LYS A 1 88 ? 3.086 4.368 15.118 1.00 86.12 88 LYS A C 1
ATOM 717 O O . LYS A 1 88 ? 2.262 3.985 14.292 1.00 86.12 88 LYS A O 1
ATOM 722 N N . GLU A 1 89 ? 3.368 5.643 15.315 1.00 84.31 89 GLU A N 1
ATOM 723 C CA . GLU A 1 89 ? 2.815 6.707 14.487 1.00 84.31 89 GLU A CA 1
ATOM 724 C C . GLU A 1 89 ? 3.860 7.068 13.443 1.00 84.31 89 GLU A C 1
ATOM 726 O O . GLU A 1 89 ? 5.055 7.157 13.736 1.00 84.31 89 GLU A O 1
ATOM 731 N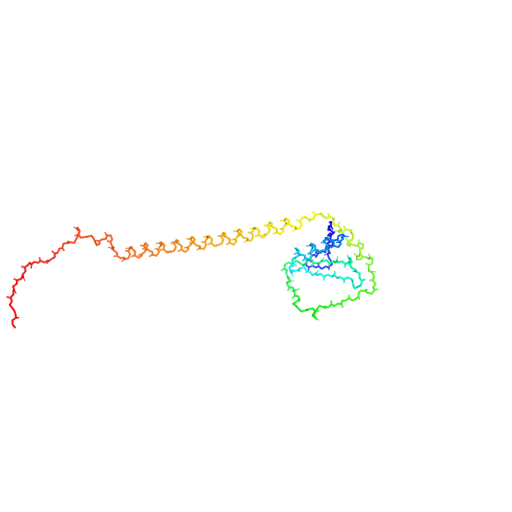 N . SER A 1 90 ? 3.439 7.197 12.196 1.00 78.19 90 SER A N 1
ATOM 732 C CA . SER A 1 90 ? 4.325 7.613 11.121 1.00 78.19 90 SER A CA 1
ATOM 733 C C . SER A 1 90 ? 3.584 8.567 10.199 1.00 78.19 90 SER A C 1
ATOM 735 O O . SER A 1 90 ? 2.351 8.566 10.109 1.00 78.19 90 SER A O 1
ATOM 737 N N . PHE A 1 91 ? 4.362 9.385 9.502 1.00 68.88 91 PHE A N 1
ATOM 738 C CA . PHE A 1 91 ? 3.902 10.246 8.422 1.00 68.88 91 PHE A CA 1
ATOM 739 C C . PHE A 1 91 ? 4.557 9.739 7.136 1.00 68.88 91 PHE A C 1
ATOM 741 O O . PHE A 1 91 ? 5.594 10.265 6.742 1.00 68.88 91 PHE A O 1
ATOM 748 N N . PRO A 1 92 ? 4.055 8.640 6.540 1.00 65.69 92 PRO A N 1
ATOM 749 C CA . PRO A 1 92 ? 4.620 8.134 5.305 1.00 65.69 92 PRO A CA 1
ATOM 750 C C . PRO A 1 92 ? 4.168 9.045 4.165 1.00 65.69 92 PRO A C 1
ATOM 752 O O . PRO A 1 92 ? 2.973 9.157 3.898 1.00 65.69 92 PRO A O 1
ATOM 755 N N . ASP A 1 93 ? 5.111 9.658 3.457 1.00 69.06 93 ASP A N 1
ATOM 756 C CA . ASP A 1 93 ? 4.836 10.311 2.17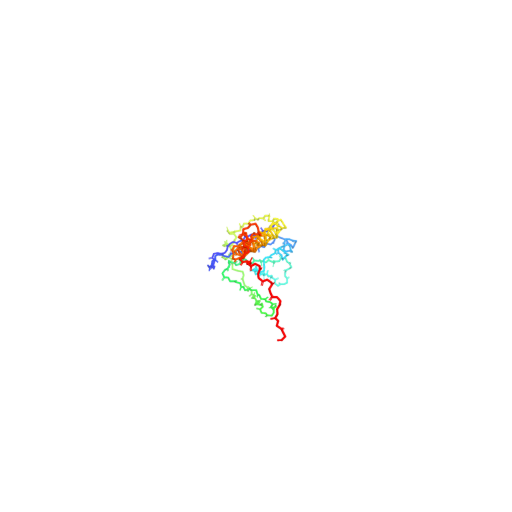7 1.00 69.06 93 ASP A CA 1
ATOM 757 C C . ASP A 1 93 ? 4.685 9.234 1.090 1.00 69.06 93 ASP A C 1
ATOM 759 O O . ASP A 1 93 ? 5.582 8.984 0.280 1.00 69.06 93 ASP A O 1
ATOM 763 N N . LEU A 1 94 ? 3.526 8.566 1.086 1.00 62.00 94 LEU A N 1
ATOM 764 C CA . LEU A 1 94 ? 3.207 7.402 0.239 1.00 62.00 94 LEU A CA 1
ATOM 765 C C . LEU A 1 94 ? 3.428 7.668 -1.262 1.00 62.00 94 LEU A C 1
ATOM 767 O O . LEU A 1 94 ? 3.759 6.762 -2.030 1.00 62.00 94 LEU A O 1
ATOM 771 N N . ARG A 1 95 ? 3.287 8.931 -1.679 1.00 57.19 95 ARG A N 1
ATOM 772 C CA . ARG A 1 95 ? 3.514 9.391 -3.054 1.00 57.19 95 ARG A CA 1
ATOM 773 C C . ARG A 1 95 ? 4.981 9.274 -3.475 1.00 57.19 95 ARG A C 1
ATOM 775 O O . ARG A 1 95 ? 5.253 8.822 -4.584 1.00 57.19 95 ARG A O 1
ATOM 782 N N . ILE A 1 96 ? 5.911 9.646 -2.595 1.00 60.53 96 ILE A N 1
ATOM 783 C CA . ILE A 1 96 ? 7.352 9.589 -2.873 1.00 60.53 96 ILE A CA 1
ATOM 784 C C . ILE A 1 96 ? 7.799 8.127 -2.912 1.00 60.53 96 ILE A C 1
ATOM 786 O O . ILE A 1 96 ? 8.558 7.737 -3.793 1.00 60.53 96 ILE A O 1
ATOM 790 N N . GLU A 1 97 ? 7.287 7.296 -2.003 1.00 61.69 97 GLU A N 1
ATOM 791 C CA . GLU A 1 97 ? 7.696 5.895 -1.881 1.00 61.69 97 GLU A CA 1
ATOM 792 C C . GLU A 1 97 ? 7.285 5.027 -3.083 1.00 61.69 97 GLU A C 1
ATOM 794 O O . GLU A 1 97 ? 8.026 4.127 -3.486 1.00 61.69 97 GLU A O 1
ATOM 799 N N . ARG A 1 98 ? 6.131 5.294 -3.710 1.00 64.62 98 ARG A N 1
ATOM 800 C CA . ARG A 1 98 ? 5.796 4.609 -4.967 1.00 64.62 98 ARG A CA 1
ATOM 801 C C . ARG A 1 98 ? 6.540 5.190 -6.158 1.00 64.62 98 ARG A C 1
ATOM 803 O O . ARG A 1 98 ? 6.964 4.428 -7.014 1.00 64.62 98 ARG A O 1
ATOM 810 N N . GLU A 1 99 ? 6.747 6.502 -6.220 1.00 60.16 99 GLU A N 1
ATOM 811 C CA . GLU A 1 99 ? 7.495 7.099 -7.329 1.00 60.16 99 GLU A CA 1
ATOM 812 C C . GLU A 1 99 ? 8.957 6.619 -7.357 1.00 60.16 99 GLU A C 1
ATOM 814 O O . GLU A 1 99 ? 9.501 6.353 -8.431 1.00 60.16 99 GLU A O 1
ATOM 819 N N . THR A 1 100 ? 9.582 6.431 -6.190 1.00 65.75 100 THR A N 1
ATOM 820 C CA . THR A 1 100 ? 10.917 5.825 -6.081 1.00 65.75 100 THR A CA 1
ATOM 821 C C . THR A 1 100 ? 10.910 4.355 -6.493 1.00 65.75 100 THR A C 1
ATOM 823 O O . THR A 1 100 ? 11.816 3.948 -7.218 1.00 65.75 100 THR A O 1
ATOM 826 N N . ARG A 1 101 ? 9.887 3.577 -6.111 1.00 64.12 101 ARG A N 1
ATOM 827 C CA . ARG A 1 101 ? 9.720 2.178 -6.542 1.00 64.12 101 ARG A CA 1
ATOM 828 C C . ARG A 1 101 ? 9.525 2.064 -8.049 1.00 64.12 101 ARG A C 1
ATOM 830 O O . ARG A 1 101 ? 10.291 1.366 -8.701 1.00 64.12 101 ARG A O 1
ATOM 837 N N . ASP A 1 102 ? 8.569 2.795 -8.612 1.00 68.25 102 ASP A N 1
ATOM 838 C CA . ASP A 1 102 ? 8.282 2.788 -10.048 1.00 68.25 102 ASP A CA 1
ATOM 839 C C . ASP A 1 102 ? 9.507 3.254 -10.854 1.00 68.25 102 ASP A C 1
ATOM 841 O O . ASP A 1 102 ? 9.699 2.841 -12.001 1.00 68.25 102 ASP A O 1
ATOM 845 N N . ARG A 1 103 ? 10.340 4.133 -10.278 1.00 75.25 103 ARG A N 1
ATOM 846 C CA . ARG A 1 103 ? 11.630 4.536 -10.850 1.00 75.25 103 ARG A CA 1
ATOM 847 C C . ARG A 1 103 ? 12.653 3.400 -10.793 1.00 75.25 103 ARG A C 1
ATOM 849 O O . ARG A 1 103 ? 13.239 3.108 -11.829 1.00 75.25 103 ARG A O 1
ATOM 856 N N . LEU A 1 104 ? 12.822 2.748 -9.642 1.00 74.44 104 LEU A N 1
ATOM 857 C CA . LEU A 1 104 ? 13.730 1.609 -9.460 1.00 74.44 104 LEU A CA 1
ATOM 858 C C . LEU A 1 104 ? 13.356 0.429 -10.367 1.00 74.44 104 LEU A C 1
ATOM 860 O O . LEU A 1 104 ? 14.217 -0.096 -11.061 1.00 74.44 104 LEU A O 1
ATOM 864 N N . GLU A 1 105 ? 12.074 0.071 -10.465 1.00 74.75 105 GLU A N 1
ATOM 865 C CA . GLU A 1 105 ? 11.606 -0.993 -11.365 1.00 74.75 105 GLU A CA 1
ATOM 866 C C . GLU A 1 105 ? 11.886 -0.663 -12.837 1.00 74.75 105 GLU A C 1
ATOM 868 O O . GLU A 1 105 ? 12.288 -1.527 -13.623 1.00 74.75 105 GLU A O 1
ATOM 873 N N . ARG A 1 106 ? 11.709 0.606 -13.234 1.00 76.56 106 ARG A N 1
ATOM 874 C CA . ARG A 1 106 ? 12.074 1.071 -14.579 1.00 76.56 106 ARG A CA 1
ATOM 875 C C . ARG A 1 106 ? 13.580 1.014 -14.811 1.00 76.56 106 ARG A C 1
ATOM 877 O O . ARG A 1 106 ? 13.997 0.652 -15.912 1.00 76.56 106 ARG A O 1
ATOM 884 N N . GLU A 1 107 ? 14.382 1.372 -13.815 1.00 82.94 107 GLU A N 1
ATOM 885 C CA . GLU A 1 107 ? 15.842 1.316 -13.882 1.00 82.94 107 GLU A CA 1
ATOM 886 C C . GLU A 1 107 ? 16.347 -0.125 -13.988 1.00 82.94 107 GLU A C 1
ATOM 888 O O . GLU A 1 107 ? 17.114 -0.419 -14.908 1.00 82.94 107 GLU A O 1
ATOM 893 N N . ASP A 1 108 ? 15.844 -1.041 -13.161 1.00 81.38 108 ASP A N 1
ATOM 894 C CA . ASP A 1 108 ? 16.183 -2.466 -13.204 1.00 81.38 108 ASP A CA 1
ATOM 895 C C . ASP A 1 108 ? 15.767 -3.102 -14.530 1.00 81.38 108 ASP A C 1
ATOM 897 O O . ASP A 1 108 ? 16.566 -3.780 -15.181 1.00 81.38 108 ASP A O 1
ATOM 901 N N . LYS A 1 109 ? 14.552 -2.813 -15.013 1.00 83.31 109 LYS A N 1
ATOM 902 C CA . LYS A 1 109 ? 14.091 -3.296 -16.321 1.00 83.31 109 LYS A CA 1
ATOM 903 C C . LYS A 1 109 ? 14.956 -2.759 -17.462 1.00 83.31 109 LYS A C 1
ATOM 905 O O . LYS A 1 109 ? 15.277 -3.497 -18.396 1.00 83.31 109 LYS A O 1
ATOM 910 N N . LYS A 1 110 ? 15.362 -1.486 -17.399 1.00 88.38 110 LYS A N 1
ATOM 911 C CA . LYS A 1 110 ? 16.260 -0.868 -18.387 1.00 88.38 110 LYS A CA 1
ATOM 912 C C . LYS A 1 110 ? 17.662 -1.479 -18.333 1.00 88.38 110 LYS A C 1
ATOM 914 O O . LYS A 1 110 ? 18.263 -1.677 -19.389 1.00 88.38 110 LYS A O 1
ATOM 919 N N . LYS A 1 111 ? 18.167 -1.797 -17.139 1.00 88.50 111 LYS A N 1
ATOM 920 C CA . LYS A 1 111 ? 19.461 -2.456 -16.936 1.00 88.50 111 LYS A CA 1
ATOM 921 C C . LYS A 1 111 ? 19.453 -3.878 -17.498 1.00 88.50 111 LYS A C 1
ATOM 923 O O . LYS A 1 111 ? 20.311 -4.192 -18.316 1.00 88.50 111 LYS A O 1
ATOM 928 N N . LEU A 1 112 ? 18.423 -4.667 -17.186 1.00 86.44 112 LEU A N 1
ATOM 929 C CA . LEU A 1 112 ? 18.203 -6.005 -17.751 1.00 86.44 112 LEU A CA 1
ATOM 930 C C . LEU A 1 112 ? 18.141 -5.990 -19.284 1.00 86.44 112 LEU A C 1
ATOM 932 O O . LEU A 1 112 ? 18.768 -6.816 -19.945 1.00 86.44 112 LEU A O 1
ATOM 936 N N . LEU A 1 113 ? 17.412 -5.033 -19.868 1.00 87.75 113 LEU A N 1
ATOM 937 C CA . LEU A 1 113 ? 17.332 -4.876 -21.325 1.00 87.75 113 LEU A CA 1
ATOM 938 C C . LEU A 1 113 ? 18.681 -4.501 -21.949 1.00 87.75 113 LEU A C 1
ATOM 940 O O . LEU A 1 113 ? 19.017 -5.011 -23.017 1.00 87.75 113 LEU A O 1
ATOM 944 N N . ARG A 1 114 ? 19.449 -3.616 -21.302 1.00 90.62 114 ARG A N 1
ATOM 945 C CA . ARG A 1 114 ? 20.785 -3.228 -21.771 1.00 90.62 114 ARG A CA 1
ATOM 946 C C . ARG A 1 114 ? 21.746 -4.416 -21.716 1.00 90.62 114 ARG A C 1
ATOM 948 O O . ARG A 1 114 ? 22.357 -4.712 -22.733 1.00 90.62 114 ARG A O 1
ATOM 955 N N . GLU A 1 115 ? 21.792 -5.145 -20.603 1.00 91.88 115 GLU A N 1
ATOM 956 C CA . GLU A 1 115 ? 22.620 -6.352 -20.466 1.00 91.88 115 GLU A CA 1
ATOM 957 C C . GLU A 1 115 ? 22.253 -7.426 -21.495 1.00 91.88 115 GLU A C 1
ATOM 959 O O . GLU A 1 115 ? 23.140 -8.040 -22.084 1.00 91.88 115 GLU A O 1
ATOM 964 N N . LYS A 1 116 ? 20.958 -7.636 -21.765 1.00 90.75 116 LYS A N 1
ATOM 965 C CA . LYS A 1 116 ? 20.519 -8.587 -22.795 1.00 90.75 116 LYS A CA 1
ATOM 966 C C . LYS A 1 116 ? 20.978 -8.164 -24.193 1.00 90.75 116 LYS A C 1
ATOM 968 O O . LYS A 1 116 ? 21.492 -8.990 -24.939 1.00 90.75 116 LYS A O 1
ATOM 973 N N . LYS A 1 117 ? 20.846 -6.876 -24.523 1.00 92.88 117 LYS A N 1
ATOM 974 C CA . LYS A 1 117 ? 21.283 -6.323 -25.813 1.00 92.88 117 LYS A CA 1
ATOM 975 C C . LYS A 1 117 ? 22.803 -6.373 -25.984 1.00 92.88 117 LYS A C 1
ATOM 977 O O . LYS A 1 117 ? 23.280 -6.598 -27.093 1.00 92.88 117 LYS A O 1
ATOM 982 N N . ASP A 1 118 ? 23.556 -6.138 -24.916 1.00 92.38 118 ASP A N 1
ATOM 983 C CA . ASP A 1 118 ? 25.017 -6.196 -24.953 1.00 92.38 118 ASP A CA 1
ATOM 984 C C . ASP A 1 118 ? 25.501 -7.647 -25.117 1.00 92.38 118 ASP A C 1
ATOM 986 O O . ASP A 1 118 ? 26.364 -7.891 -25.958 1.00 92.38 118 ASP A O 1
ATOM 990 N N . LYS A 1 119 ? 24.856 -8.616 -24.447 1.00 93.25 119 LYS A N 1
ATOM 991 C CA . LYS A 1 119 ? 25.097 -10.055 -24.663 1.00 93.25 119 LYS A CA 1
ATOM 992 C C . LYS A 1 119 ? 24.786 -10.501 -26.093 1.00 93.25 119 LYS A C 1
ATOM 994 O O . LYS A 1 119 ? 25.611 -11.167 -26.704 1.00 93.25 119 LYS A O 1
ATOM 999 N N . GLU A 1 120 ? 23.642 -10.098 -26.652 1.00 91.75 120 GLU A N 1
ATOM 1000 C CA . GLU A 1 120 ? 23.282 -10.424 -28.044 1.00 91.75 120 GLU A CA 1
ATOM 1001 C C . GLU A 1 120 ? 24.311 -9.867 -29.042 1.00 91.75 120 GLU A C 1
ATOM 1003 O O . GLU A 1 120 ? 24.731 -10.570 -29.959 1.00 91.75 120 GLU A O 1
ATOM 1008 N N . LYS A 1 121 ? 24.779 -8.628 -28.840 1.00 92.38 121 LYS A N 1
ATOM 1009 C CA . LYS A 1 121 ? 25.831 -8.030 -29.679 1.00 92.38 121 LYS A CA 1
ATOM 1010 C C . LYS A 1 121 ? 27.174 -8.739 -29.546 1.00 92.38 121 LYS A C 1
ATOM 1012 O O . LYS A 1 121 ? 27.905 -8.836 -30.529 1.00 92.38 121 LYS A O 1
ATOM 1017 N N . GLU A 1 122 ? 27.541 -9.160 -28.341 1.00 92.50 122 GLU A N 1
ATOM 1018 C CA . GLU A 1 122 ? 28.787 -9.885 -28.094 1.00 92.50 122 GLU A CA 1
ATOM 1019 C C . GLU A 1 122 ? 28.752 -11.273 -28.747 1.00 92.50 122 GLU A C 1
ATOM 1021 O O . GLU A 1 122 ? 29.712 -11.666 -29.408 1.00 92.50 122 GLU A O 1
ATOM 1026 N N . GLU A 1 123 ? 27.619 -11.975 -28.666 1.00 92.44 123 GLU A N 1
ATOM 1027 C CA . GLU A 1 123 ? 27.408 -13.243 -29.367 1.00 92.44 123 GLU A CA 1
ATOM 1028 C C . GLU A 1 123 ? 27.417 -13.081 -30.891 1.00 92.44 123 GLU A C 1
ATOM 1030 O O . GLU A 1 123 ? 28.027 -13.896 -31.585 1.00 92.44 123 GLU A O 1
ATOM 1035 N N . GLU A 1 124 ? 26.795 -12.025 -31.425 1.00 89.88 124 GLU A N 1
ATOM 1036 C CA . GLU A 1 124 ? 26.805 -11.729 -32.861 1.00 89.88 124 GLU A CA 1
ATOM 1037 C C . GLU A 1 124 ? 28.225 -11.435 -33.364 1.00 89.88 124 GLU A C 1
ATOM 1039 O O . GLU A 1 124 ? 28.641 -11.977 -34.391 1.00 89.88 124 GLU A O 1
ATOM 1044 N N . LYS A 1 125 ? 29.005 -10.645 -32.612 1.00 92.12 125 LYS A N 1
ATOM 1045 C CA . LYS A 1 125 ? 30.423 -10.398 -32.912 1.00 92.12 125 LYS A CA 1
ATOM 1046 C C . LYS A 1 125 ? 31.241 -11.682 -32.866 1.00 92.12 125 LYS A C 1
ATOM 1048 O O . LYS A 1 125 ? 31.935 -11.969 -33.834 1.00 92.12 125 LYS A O 1
ATOM 1053 N N . ARG A 1 126 ? 31.093 -12.493 -31.814 1.00 91.62 126 ARG A N 1
ATOM 1054 C CA . ARG A 1 126 ? 31.806 -13.772 -31.677 1.00 91.62 126 ARG A CA 1
ATOM 1055 C C . ARG A 1 126 ? 31.479 -14.727 -32.825 1.00 91.62 126 ARG A C 1
ATOM 1057 O O . ARG A 1 126 ? 32.373 -15.364 -33.369 1.00 91.62 126 ARG A O 1
ATOM 1064 N N . LYS A 1 127 ? 30.209 -14.795 -33.237 1.00 90.81 127 LYS A N 1
ATOM 1065 C CA . LYS A 1 127 ? 29.775 -15.609 -34.381 1.00 90.81 127 LYS A CA 1
ATOM 1066 C C . LYS A 1 127 ? 30.347 -15.091 -35.701 1.00 90.81 127 LYS A C 1
ATOM 1068 O O . LYS A 1 127 ? 30.697 -15.895 -36.561 1.00 90.81 127 LYS A O 1
ATOM 1073 N N . LYS A 1 128 ? 30.438 -13.769 -35.874 1.00 87.69 128 LYS A N 1
ATOM 1074 C CA . LYS A 1 128 ? 31.036 -13.150 -37.063 1.00 87.69 128 LYS A CA 1
ATOM 1075 C C . LYS A 1 128 ? 32.543 -13.398 -37.129 1.00 87.69 128 LYS A C 1
ATOM 1077 O O . LYS A 1 128 ? 33.017 -13.798 -38.182 1.00 87.69 128 LYS A O 1
ATOM 1082 N N . GLU A 1 129 ? 33.258 -13.230 -36.019 1.00 86.12 129 GLU A N 1
ATOM 1083 C CA . GLU A 1 129 ? 34.692 -13.527 -35.907 1.00 86.12 129 GLU A CA 1
ATOM 1084 C C . GLU A 1 129 ? 34.976 -15.014 -36.162 1.00 86.12 129 GLU A C 1
ATOM 1086 O O . GLU A 1 129 ? 35.885 -15.350 -36.917 1.00 86.12 129 GLU A O 1
ATOM 1091 N N . GLU A 1 130 ? 34.160 -15.921 -35.612 1.00 85.38 130 GLU A N 1
ATOM 1092 C CA . GLU A 1 130 ? 34.277 -17.357 -35.886 1.00 85.38 130 GLU A CA 1
ATOM 1093 C C . GLU A 1 130 ? 33.999 -17.680 -37.361 1.00 85.38 130 GLU A C 1
ATOM 1095 O O . GLU A 1 130 ? 34.724 -18.469 -37.964 1.00 85.38 130 GLU A O 1
ATOM 1100 N N . ALA A 1 131 ? 32.972 -17.073 -37.963 1.00 85.38 131 ALA A N 1
ATOM 1101 C CA . ALA A 1 131 ? 32.679 -17.242 -39.384 1.00 85.38 131 ALA A CA 1
ATOM 1102 C C . ALA A 1 131 ? 33.806 -16.689 -40.271 1.00 85.38 131 ALA A C 1
ATOM 1104 O O . ALA A 1 131 ? 34.152 -17.317 -41.267 1.00 85.38 131 ALA A O 1
ATOM 1105 N N . GLU A 1 132 ? 34.409 -15.559 -39.898 1.00 84.31 132 GLU A N 1
ATOM 1106 C CA . GLU A 1 132 ? 35.545 -14.958 -40.597 1.00 84.31 132 GLU A CA 1
ATOM 1107 C C . GLU A 1 132 ? 36.783 -15.865 -40.519 1.00 84.31 132 GLU A C 1
ATOM 1109 O O . GLU A 1 132 ? 37.343 -16.212 -41.561 1.00 84.31 132 GLU A O 1
ATOM 1114 N N . LEU A 1 133 ? 37.121 -16.366 -39.321 1.00 77.12 133 LEU A N 1
ATOM 1115 C CA . LEU A 1 133 ? 38.187 -17.354 -39.099 1.00 77.12 133 LEU A CA 1
ATOM 1116 C C . LEU A 1 133 ? 37.936 -18.663 -39.863 1.00 77.12 133 LEU A C 1
ATOM 1118 O O . LEU A 1 133 ? 38.865 -19.211 -40.454 1.00 77.12 133 LEU A O 1
ATOM 1122 N N . ARG A 1 134 ? 36.688 -19.156 -39.894 1.00 80.38 134 ARG A N 1
ATOM 1123 C CA . ARG A 1 134 ? 36.295 -20.347 -40.671 1.00 80.38 134 ARG A CA 1
ATOM 1124 C C . ARG A 1 134 ? 36.329 -20.115 -42.181 1.00 80.38 134 ARG A C 1
ATOM 1126 O O . ARG A 1 134 ? 36.542 -21.066 -42.924 1.00 80.38 134 ARG A O 1
ATOM 1133 N N . SER A 1 135 ? 36.089 -18.888 -42.643 1.00 78.12 135 SER A N 1
ATOM 1134 C CA . SER A 1 135 ? 36.029 -18.568 -44.074 1.00 78.12 135 SER A CA 1
ATOM 1135 C C . SER A 1 135 ? 37.400 -18.402 -44.738 1.00 78.12 135 SER A C 1
ATOM 1137 O O . SER A 1 135 ? 37.450 -18.251 -45.955 1.00 78.12 135 SER A O 1
ATOM 1139 N N . TYR A 1 136 ? 38.506 -18.430 -43.977 1.00 64.38 136 TYR A N 1
ATOM 1140 C CA . TYR A 1 136 ? 39.874 -18.216 -44.479 1.00 64.38 136 TYR A CA 1
ATOM 1141 C C . TYR A 1 136 ? 40.019 -16.988 -45.406 1.00 64.38 136 TYR A C 1
ATOM 1143 O O . TYR A 1 136 ? 40.931 -16.926 -46.232 1.00 64.38 136 TYR A O 1
ATOM 1151 N N . SER A 1 137 ? 39.150 -15.981 -45.264 1.00 64.81 137 SER A N 1
ATOM 1152 C CA . SER A 1 137 ? 39.096 -14.798 -46.134 1.00 64.81 137 SER A CA 1
ATOM 1153 C C . SER A 1 137 ? 40.412 -14.015 -46.130 1.00 64.81 137 SER A C 1
ATOM 1155 O O . SER A 1 137 ? 40.844 -13.507 -47.161 1.00 64.81 137 SER A O 1
ATOM 1157 N N . THR A 1 138 ? 41.111 -13.991 -44.995 1.00 64.25 138 THR A N 1
ATOM 1158 C CA . THR A 1 138 ? 42.424 -13.349 -44.849 1.00 64.25 138 THR A CA 1
ATOM 1159 C C . THR A 1 138 ? 43.565 -14.137 -45.510 1.00 64.25 138 THR A C 1
ATOM 1161 O O . THR A 1 138 ? 44.612 -13.551 -45.789 1.00 64.25 138 THR A O 1
ATOM 1164 N N . LEU A 1 139 ? 43.379 -15.441 -45.770 1.00 62.22 139 LEU A N 1
ATOM 1165 C CA . LEU A 1 139 ? 44.339 -16.298 -46.486 1.00 62.22 139 LEU A CA 1
ATOM 1166 C C . LEU A 1 139 ? 44.102 -16.302 -48.005 1.00 62.22 139 LEU A C 1
ATOM 1168 O O . LEU A 1 139 ? 45.058 -16.456 -48.760 1.00 62.22 139 LEU A O 1
ATOM 1172 N N . MET A 1 140 ? 42.866 -16.073 -48.461 1.00 60.38 140 MET A N 1
ATOM 1173 C CA . MET A 1 140 ? 42.494 -15.955 -49.880 1.00 60.38 140 MET A CA 1
ATOM 1174 C C . MET A 1 140 ? 42.830 -14.565 -50.455 1.00 60.38 140 MET A C 1
ATOM 1176 O O . MET A 1 140 ? 41.969 -13.854 -50.973 1.00 60.38 140 MET A O 1
ATOM 1180 N N . LYS A 1 141 ? 44.095 -14.142 -50.354 1.00 66.88 141 LYS A N 1
ATOM 1181 C CA . LYS A 1 141 ? 44.588 -12.931 -51.030 1.00 66.88 141 LYS A CA 1
ATOM 1182 C C . LYS A 1 141 ? 45.094 -13.293 -52.422 1.00 66.88 141 LYS A C 1
ATOM 1184 O O . LYS A 1 141 ? 45.923 -14.188 -52.550 1.00 66.88 141 LYS A O 1
ATOM 1189 N N . ALA A 1 142 ? 44.654 -12.556 -53.444 1.00 63.75 142 ALA A N 1
ATOM 1190 C CA . ALA A 1 142 ? 45.101 -12.740 -54.830 1.00 63.75 142 ALA A CA 1
ATOM 1191 C C . ALA A 1 142 ? 46.630 -12.645 -54.992 1.00 63.75 142 ALA A C 1
ATOM 1193 O O . ALA A 1 142 ? 47.193 -13.321 -55.840 1.00 63.75 142 ALA A O 1
ATOM 1194 N N . GLU A 1 143 ? 47.300 -11.878 -54.127 1.00 66.81 143 GLU A N 1
ATOM 1195 C CA . GLU A 1 143 ? 48.764 -11.749 -54.082 1.00 66.81 143 GLU A CA 1
ATOM 1196 C C . GLU A 1 143 ? 49.490 -13.060 -53.731 1.00 66.81 143 GLU A C 1
ATOM 1198 O O . GLU A 1 143 ? 50.632 -13.250 -54.135 1.00 66.81 143 GLU A O 1
ATOM 1203 N N . ASN A 1 144 ? 48.832 -13.975 -53.010 1.00 65.38 144 ASN A N 1
ATOM 1204 C CA . ASN A 1 144 ? 49.387 -15.273 -52.610 1.00 65.38 144 ASN A CA 1
ATOM 1205 C C . ASN A 1 144 ? 48.860 -16.436 -53.470 1.00 65.38 144 ASN A C 1
ATOM 1207 O O . ASN A 1 144 ? 49.198 -17.590 -53.207 1.00 65.38 144 ASN A O 1
ATOM 1211 N N . MET A 1 145 ? 48.016 -16.159 -54.470 1.00 68.44 145 MET A N 1
ATOM 1212 C CA . MET A 1 145 ? 47.517 -17.171 -55.399 1.00 68.44 145 MET A CA 1
ATOM 1213 C C . MET A 1 145 ? 48.461 -17.271 -56.600 1.00 68.44 145 MET A C 1
ATOM 1215 O O . MET A 1 145 ? 48.473 -16.393 -57.458 1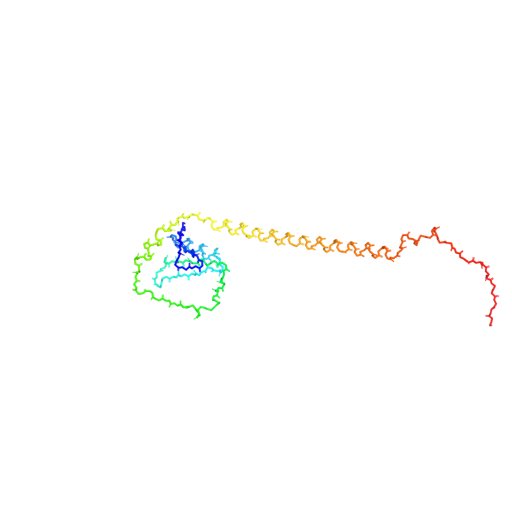.00 68.44 145 MET A O 1
ATOM 1219 N N . SER A 1 146 ? 49.241 -18.349 -56.685 1.00 64.50 146 SER A N 1
ATOM 1220 C CA . SER A 1 146 ? 49.951 -18.719 -57.911 1.00 64.50 146 SER A CA 1
ATOM 1221 C C . SER A 1 146 ? 49.064 -19.625 -58.763 1.00 64.50 146 SER A C 1
ATOM 1223 O O . SER A 1 146 ? 48.495 -20.604 -58.278 1.00 64.50 146 SER A O 1
ATOM 1225 N N . THR A 1 147 ? 48.918 -19.298 -60.044 1.00 71.56 147 THR A N 1
ATOM 1226 C CA . THR A 1 147 ? 48.224 -20.160 -60.999 1.00 71.56 147 THR A CA 1
ATOM 1227 C C . THR A 1 147 ? 49.179 -21.256 -61.466 1.00 71.56 147 THR A C 1
ATOM 1229 O O . THR A 1 147 ? 50.332 -21.009 -61.801 1.00 71.56 147 THR A O 1
ATOM 1232 N N . ASN A 1 148 ? 48.698 -22.492 -61.496 1.00 61.97 148 ASN A N 1
ATOM 1233 C CA . ASN A 1 148 ? 49.381 -23.661 -62.056 1.00 61.97 148 ASN A CA 1
ATOM 1234 C C . ASN A 1 148 ? 49.038 -23.873 -63.545 1.00 61.97 148 ASN A C 1
ATOM 1236 O O . ASN A 1 148 ? 49.145 -24.984 -64.056 1.00 61.97 148 ASN A O 1
ATOM 1240 N N . TYR A 1 149 ? 48.577 -22.817 -64.221 1.00 62.38 149 TYR A N 1
ATOM 1241 C CA . TYR A 1 149 ? 48.211 -22.837 -65.632 1.00 62.38 149 TYR A CA 1
ATOM 1242 C C . TYR A 1 149 ? 49.479 -22.798 -66.494 1.00 62.38 149 TYR A C 1
ATOM 1244 O O . TYR A 1 149 ? 50.075 -21.737 -66.673 1.00 62.38 149 TYR A O 1
ATOM 1252 N N . ASP A 1 150 ? 49.891 -23.962 -66.993 1.00 60.19 150 ASP A N 1
ATOM 1253 C CA . ASP A 1 150 ? 50.916 -24.105 -68.028 1.00 60.19 150 ASP A CA 1
ATOM 1254 C C . ASP A 1 150 ? 50.191 -24.057 -69.379 1.00 60.19 150 ASP A C 1
ATOM 1256 O O . ASP A 1 150 ? 49.451 -24.978 -69.724 1.00 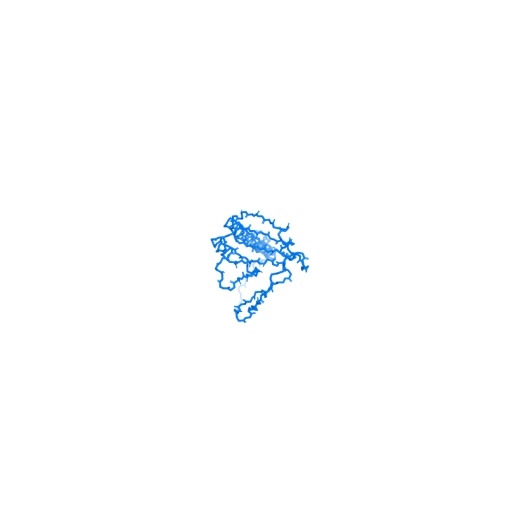60.19 150 ASP A O 1
ATOM 1260 N N . GLY A 1 151 ? 50.259 -22.905 -70.049 1.00 59.16 151 GLY A N 1
ATOM 1261 C CA . GLY A 1 151 ? 49.354 -22.500 -71.128 1.00 59.16 151 GLY A CA 1
ATOM 1262 C C . GLY A 1 151 ? 49.397 -23.380 -72.376 1.00 59.16 151 GLY A C 1
ATOM 1263 O O . GLY A 1 151 ? 49.977 -22.989 -73.385 1.00 59.16 151 GLY A O 1
ATOM 1264 N N . ASN A 1 152 ? 48.721 -24.525 -72.338 1.00 59.78 152 ASN A N 1
ATOM 1265 C CA . ASN A 1 152 ? 48.475 -25.356 -73.507 1.00 59.78 152 ASN A CA 1
ATOM 1266 C C . ASN A 1 152 ? 47.047 -25.141 -74.034 1.00 59.78 152 ASN A C 1
ATOM 1268 O O . ASN A 1 152 ? 46.180 -26.001 -73.884 1.00 59.78 152 ASN A O 1
ATOM 1272 N N . ASP A 1 153 ? 46.829 -23.981 -74.662 1.00 58.38 153 ASP A N 1
ATOM 1273 C CA . ASP A 1 153 ? 45.732 -23.759 -75.613 1.00 58.38 153 ASP A CA 1
ATOM 1274 C C . ASP A 1 153 ? 46.135 -24.397 -76.953 1.00 58.38 153 ASP A C 1
ATOM 1276 O O . ASP A 1 153 ? 46.707 -23.752 -77.833 1.00 58.38 153 ASP A O 1
ATOM 1280 N N . SER A 1 154 ? 45.886 -25.698 -77.095 1.00 49.44 154 SER A N 1
ATOM 1281 C CA . SER A 1 154 ? 45.851 -26.352 -78.405 1.00 49.44 154 SER A CA 1
ATOM 1282 C C . SER A 1 154 ? 44.417 -26.771 -78.704 1.00 49.44 154 SER A C 1
ATOM 1284 O O . SER A 1 154 ? 43.933 -27.795 -78.224 1.00 49.44 154 SER A O 1
ATOM 1286 N N . ASP A 1 155 ? 43.782 -25.902 -79.474 1.00 57.19 155 ASP A N 1
ATOM 1287 C CA . ASP A 1 155 ? 42.491 -25.985 -80.140 1.00 57.19 155 ASP A CA 1
ATOM 1288 C C . ASP A 1 155 ? 42.490 -27.149 -81.155 1.00 57.19 155 ASP A C 1
ATOM 1290 O O . ASP A 1 155 ? 43.125 -27.022 -82.198 1.00 57.19 155 ASP A O 1
ATOM 1294 N N . ASP A 1 156 ? 41.859 -28.292 -80.835 1.00 58.03 156 ASP A N 1
ATOM 1295 C CA . ASP A 1 156 ? 41.348 -29.263 -81.828 1.00 58.03 156 ASP A CA 1
ATOM 1296 C C . ASP A 1 156 ? 40.431 -30.327 -81.179 1.00 58.03 156 ASP A C 1
ATOM 1298 O O . ASP A 1 156 ? 40.904 -31.308 -80.599 1.00 58.03 156 ASP A O 1
ATOM 1302 N N . PHE A 1 157 ? 39.108 -30.157 -81.272 1.00 42.94 157 PHE A N 1
ATOM 1303 C CA . PHE A 1 157 ? 38.171 -31.289 -81.216 1.00 42.94 157 PHE A CA 1
ATOM 1304 C C . PHE A 1 157 ? 36.862 -30.949 -81.949 1.00 42.94 157 PHE A C 1
ATOM 1306 O O . PHE A 1 157 ? 35.989 -30.264 -81.408 1.00 42.94 157 PHE A O 1
ATOM 1313 N N . MET A 1 158 ? 36.758 -31.434 -83.194 1.00 49.69 158 MET A N 1
ATOM 1314 C CA . MET A 1 158 ? 35.485 -31.840 -83.810 1.00 49.69 158 MET A CA 1
ATOM 1315 C C . MET A 1 158 ? 34.930 -33.082 -83.114 1.00 49.69 158 MET A C 1
ATOM 1317 O O . MET A 1 158 ? 35.736 -33.999 -82.841 1.00 49.69 158 MET A O 1
#